Protein AF-A0A529LIV0-F1 (afdb_monomer_lite)

Structure (mmCIF, N/CA/C/O backbone):
data_AF-A0A529LIV0-F1
#
_entry.id   AF-A0A529LIV0-F1
#
loop_
_atom_site.group_PDB
_atom_site.id
_atom_site.type_symbol
_atom_site.label_atom_id
_atom_site.label_alt_id
_atom_site.label_comp_id
_atom_site.label_asym_id
_atom_site.label_entity_id
_atom_site.label_seq_id
_atom_site.pdbx_PDB_ins_code
_atom_site.Cartn_x
_atom_site.Cartn_y
_atom_site.Cartn_z
_atom_site.occupancy
_atom_site.B_iso_or_equiv
_atom_site.auth_seq_id
_atom_site.auth_comp_id
_atom_site.auth_asym_id
_atom_site.auth_atom_id
_atom_site.pdbx_PDB_model_num
ATOM 1 N N . PRO A 1 1 ? 7.410 10.699 -16.685 1.00 42.91 1 PRO A N 1
ATOM 2 C CA . PRO A 1 1 ? 8.167 9.508 -16.234 1.00 42.91 1 PRO A CA 1
ATOM 3 C C . PRO A 1 1 ? 7.723 9.077 -14.830 1.00 42.91 1 PRO A C 1
ATOM 5 O O . PRO A 1 1 ? 8.075 9.713 -13.842 1.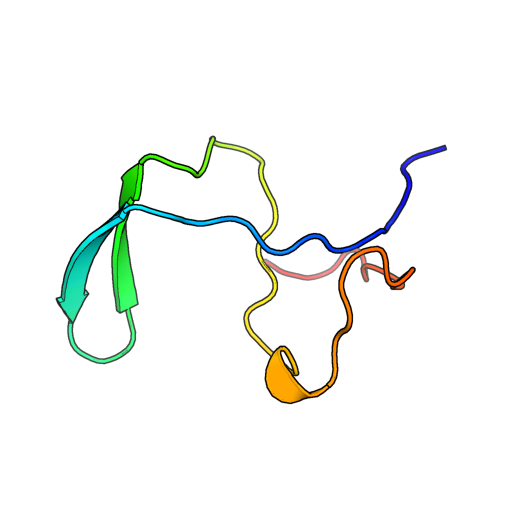00 42.91 1 PRO A O 1
ATOM 8 N N . GLN A 1 2 ? 6.898 8.035 -14.746 1.00 53.72 2 GLN A N 1
ATOM 9 C CA . GLN A 1 2 ? 6.424 7.509 -13.468 1.00 53.72 2 GLN A CA 1
ATOM 10 C C . GLN A 1 2 ? 7.570 6.703 -12.841 1.00 53.72 2 GLN A C 1
ATOM 12 O O . GLN A 1 2 ? 7.871 5.591 -13.279 1.00 53.72 2 GLN A O 1
ATOM 17 N N . SER A 1 3 ? 8.302 7.309 -11.899 1.00 57.22 3 SER A N 1
ATOM 18 C CA . SER A 1 3 ? 9.404 6.631 -11.211 1.00 57.22 3 SER A CA 1
ATOM 19 C C . SER A 1 3 ? 8.840 5.414 -10.486 1.00 57.22 3 SER A C 1
ATOM 21 O O . SER A 1 3 ? 8.096 5.543 -9.521 1.00 57.22 3 SER A O 1
ATOM 23 N N . SER A 1 4 ? 9.158 4.223 -10.986 1.00 74.12 4 SER A N 1
ATOM 24 C CA . SER A 1 4 ? 8.793 2.955 -10.358 1.00 74.12 4 SER A CA 1
ATOM 25 C C . SER A 1 4 ? 9.794 2.651 -9.243 1.00 74.12 4 SER A C 1
ATOM 27 O O . SER A 1 4 ? 10.567 1.708 -9.330 1.00 74.12 4 SER A O 1
ATOM 29 N N . SER A 1 5 ? 9.872 3.523 -8.243 1.00 79.75 5 SER A N 1
ATOM 30 C CA . SER A 1 5 ? 10.748 3.378 -7.078 1.00 79.75 5 SER A CA 1
ATOM 31 C C . SER A 1 5 ? 9.924 2.987 -5.858 1.00 79.75 5 SER A C 1
ATOM 33 O O . SER A 1 5 ? 8.827 3.510 -5.670 1.00 79.75 5 SER A O 1
ATOM 35 N N . VAL A 1 6 ? 10.444 2.083 -5.031 1.00 86.56 6 VAL A N 1
ATOM 36 C CA . VAL A 1 6 ? 9.803 1.697 -3.765 1.00 86.56 6 VAL A CA 1
ATOM 37 C C . VAL A 1 6 ? 10.345 2.541 -2.615 1.00 86.56 6 VAL A C 1
ATOM 39 O O . VAL A 1 6 ? 11.507 2.943 -2.620 1.00 86.56 6 VAL A O 1
ATOM 42 N N . SER A 1 7 ? 9.513 2.814 -1.617 1.00 85.94 7 SER A N 1
ATOM 43 C CA . SER A 1 7 ? 9.918 3.522 -0.401 1.00 85.94 7 SER A CA 1
ATOM 44 C C . SER A 1 7 ? 9.221 2.890 0.790 1.00 85.94 7 SER A C 1
ATOM 46 O O . SER A 1 7 ? 8.021 2.610 0.712 1.00 85.94 7 SER A O 1
ATOM 48 N N . ALA A 1 8 ? 9.962 2.662 1.874 1.00 87.19 8 ALA A N 1
ATOM 49 C CA . ALA A 1 8 ? 9.350 2.214 3.109 1.00 87.19 8 ALA A CA 1
ATOM 50 C C . ALA A 1 8 ? 8.539 3.373 3.697 1.00 87.19 8 ALA A C 1
ATOM 52 O O . ALA A 1 8 ? 8.949 4.535 3.673 1.00 87.19 8 ALA A O 1
ATOM 53 N N . ARG A 1 9 ? 7.338 3.062 4.171 1.00 86.56 9 ARG A N 1
ATOM 54 C CA . ARG A 1 9 ? 6.447 4.025 4.810 1.00 86.56 9 ARG A CA 1
ATOM 55 C C . ARG A 1 9 ? 5.821 3.366 6.016 1.00 86.56 9 ARG A C 1
ATOM 57 O O . ARG A 1 9 ? 5.331 2.242 5.924 1.00 86.56 9 ARG A O 1
ATOM 64 N N . GLU A 1 10 ? 5.831 4.081 7.130 1.00 87.44 10 GLU A N 1
ATOM 65 C CA . GLU A 1 10 ? 5.097 3.654 8.307 1.00 87.44 10 GLU A CA 1
ATOM 66 C C . GLU A 1 10 ? 3.595 3.827 8.055 1.00 87.44 10 GLU A C 1
ATOM 68 O O . GLU A 1 10 ? 3.139 4.870 7.580 1.00 87.44 10 GLU A O 1
ATOM 73 N N . ILE A 1 11 ? 2.829 2.779 8.346 1.00 90.19 11 ILE A N 1
ATOM 74 C CA . ILE A 1 11 ? 1.373 2.763 8.203 1.00 90.19 11 ILE A CA 1
ATOM 75 C C . ILE A 1 11 ? 0.744 2.313 9.513 1.00 90.19 11 ILE A C 1
ATOM 77 O O . ILE A 1 11 ? 1.287 1.472 10.234 1.00 90.19 11 ILE A O 1
ATOM 81 N N . LYS A 1 12 ? -0.435 2.851 9.818 1.00 91.38 12 LYS A N 1
ATOM 82 C CA . LYS A 1 12 ? -1.160 2.510 11.039 1.00 91.38 12 LYS A CA 1
ATOM 83 C C . LYS A 1 12 ? -2.102 1.348 10.767 1.00 91.38 12 LYS A C 1
ATOM 85 O O . LYS A 1 12 ? -3.100 1.515 10.072 1.00 91.38 12 LYS A O 1
ATOM 90 N N . VAL A 1 13 ? -1.817 0.180 11.330 1.00 90.06 13 VAL A N 1
ATOM 91 C CA . VAL A 1 13 ? -2.712 -0.984 11.248 1.00 90.06 13 VAL A CA 1
ATOM 92 C C . VAL A 1 13 ? -3.784 -0.878 12.334 1.00 90.06 13 VAL A C 1
ATOM 94 O O . VAL A 1 13 ? -3.467 -0.766 13.514 1.00 90.06 13 VAL A O 1
ATOM 97 N N . ALA A 1 14 ? -5.053 -0.898 11.933 1.00 89.44 14 ALA A N 1
ATOM 98 C CA . ALA A 1 14 ? -6.210 -0.862 12.826 1.00 89.44 14 ALA A CA 1
ATOM 99 C C . ALA A 1 14 ? -6.561 -2.255 13.364 1.00 89.44 14 ALA A C 1
ATOM 101 O O . ALA A 1 14 ? -6.891 -2.416 14.534 1.00 89.44 14 ALA A O 1
ATOM 102 N N . SER A 1 15 ? -6.521 -3.261 12.487 1.00 89.44 15 SER A N 1
ATOM 103 C CA . SER A 1 15 ? -6.897 -4.641 12.798 1.00 89.44 15 SER A CA 1
ATOM 104 C C . SER A 1 15 ? -6.195 -5.607 11.848 1.00 89.44 15 SER A C 1
ATOM 106 O O . SER A 1 15 ? -5.926 -5.255 10.701 1.00 89.44 15 SER A O 1
ATOM 108 N N . LYS A 1 16 ? -5.916 -6.829 12.308 1.00 89.19 16 LYS A N 1
ATOM 109 C CA . LYS A 1 16 ? -5.411 -7.932 11.479 1.00 89.19 16 LYS A CA 1
ATOM 110 C C . LYS A 1 16 ? -6.364 -9.121 11.586 1.00 89.19 16 LYS A C 1
ATOM 112 O O . LYS A 1 16 ? -6.778 -9.468 12.689 1.00 89.19 16 LYS A O 1
ATOM 117 N N . SER A 1 17 ? -6.686 -9.766 10.470 1.00 86.44 17 SER A N 1
ATOM 118 C CA . SER A 1 17 ? -7.565 -10.936 10.436 1.00 86.44 17 SER A CA 1
ATOM 119 C C . SER A 1 17 ? -7.176 -11.905 9.321 1.00 86.44 17 SER A C 1
ATOM 121 O O . SER A 1 17 ? -7.244 -11.559 8.144 1.00 86.44 17 SER A O 1
ATOM 123 N N . GLY A 1 18 ? -6.772 -13.124 9.697 1.00 74.38 18 GLY A N 1
ATOM 124 C CA . GLY A 1 18 ? -6.752 -14.309 8.823 1.00 74.38 18 GLY A CA 1
ATOM 125 C C . GLY A 1 18 ? -6.020 -14.205 7.476 1.00 74.38 18 GLY A C 1
ATOM 126 O O . GLY A 1 18 ? -6.323 -14.989 6.588 1.00 74.38 18 GLY A O 1
ATOM 127 N N . GLY A 1 19 ? -5.095 -13.254 7.301 1.00 82.62 19 GLY A N 1
ATOM 128 C CA . GLY A 1 19 ? -4.403 -12.992 6.025 1.00 82.62 19 GLY A CA 1
ATOM 129 C C . GLY A 1 19 ? -4.682 -11.617 5.406 1.00 82.62 19 GLY A C 1
ATOM 130 O O . GLY A 1 19 ? -4.068 -11.254 4.411 1.00 82.62 19 GLY A O 1
ATOM 131 N N . SER A 1 20 ? -5.555 -10.824 6.020 1.00 84.31 20 SER A N 1
ATOM 132 C CA . SER A 1 20 ? -5.847 -9.436 5.658 1.00 84.31 20 SER A CA 1
ATOM 133 C C . SER A 1 20 ? -5.641 -8.511 6.861 1.00 84.31 20 SER A C 1
ATOM 135 O O . SER A 1 20 ? -5.639 -8.954 8.013 1.00 84.31 20 SER A O 1
ATOM 137 N N . PHE A 1 21 ? -5.429 -7.221 6.618 1.00 88.56 21 PHE A N 1
ATOM 138 C CA . PHE A 1 21 ? -5.331 -6.221 7.677 1.00 88.56 21 PHE A CA 1
ATOM 139 C C . PHE A 1 21 ? -5.975 -4.910 7.238 1.00 88.56 21 PHE A C 1
ATOM 141 O O . PHE A 1 21 ? -5.905 -4.518 6.075 1.00 88.56 21 PHE A O 1
ATOM 148 N N . THR A 1 22 ? -6.608 -4.233 8.187 1.00 89.25 22 THR A N 1
ATOM 149 C CA . THR A 1 22 ? -7.228 -2.928 7.983 1.00 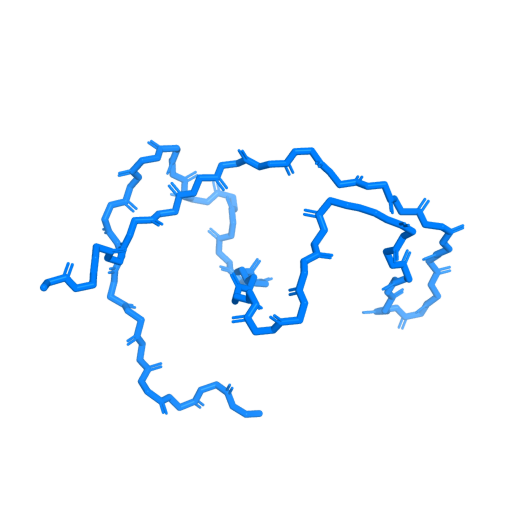89.25 22 THR A CA 1
ATOM 150 C C . THR A 1 22 ? -6.211 -1.853 8.313 1.00 89.25 22 THR A C 1
ATOM 152 O O . THR A 1 22 ? -5.656 -1.840 9.413 1.00 89.25 22 THR A O 1
ATOM 155 N N . VAL A 1 23 ? -5.988 -0.926 7.388 1.00 88.19 23 VAL A N 1
ATOM 156 C CA . VAL A 1 23 ? -5.102 0.224 7.590 1.00 88.19 23 VAL A CA 1
ATOM 157 C C . VAL A 1 23 ? -5.942 1.422 8.032 1.00 88.19 23 VAL A C 1
ATOM 159 O O . VAL A 1 23 ? -6.847 1.840 7.322 1.00 88.19 23 VAL A O 1
ATOM 162 N N . ALA A 1 24 ? -5.661 1.952 9.224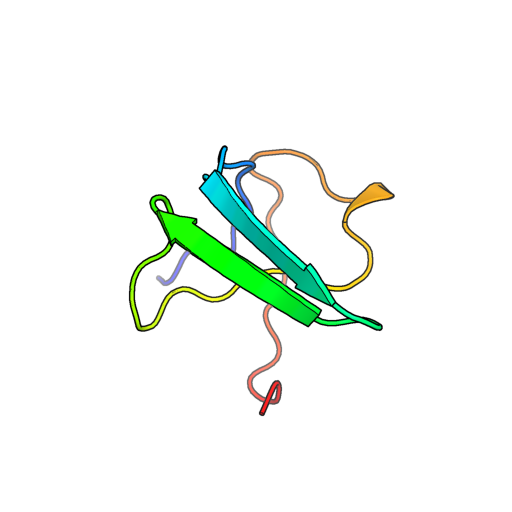 1.00 88.56 24 ALA A N 1
ATOM 163 C CA . ALA A 1 24 ? -6.289 3.156 9.773 1.00 88.56 24 A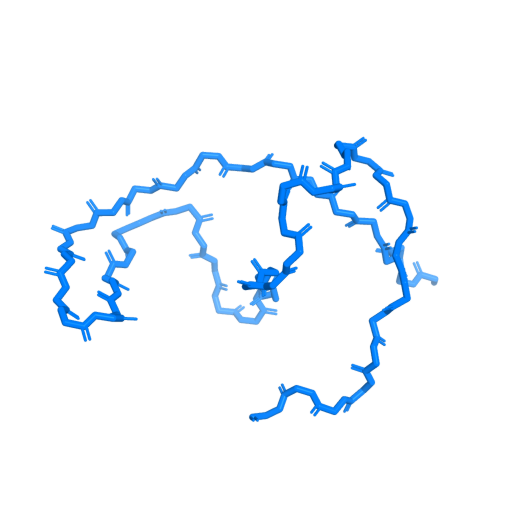LA A CA 1
ATOM 164 C C . ALA A 1 24 ? -5.700 4.453 9.197 1.00 88.56 24 ALA A C 1
ATOM 166 O O . ALA A 1 24 ? -6.335 5.499 9.294 1.00 88.56 24 ALA A O 1
ATOM 167 N N . GLY A 1 25 ? -4.483 4.419 8.646 1.00 88.69 25 GLY A N 1
ATOM 168 C CA . GLY A 1 25 ? -3.843 5.600 8.069 1.00 88.69 25 GLY A CA 1
ATOM 169 C C . GLY A 1 25 ? -2.466 5.317 7.473 1.00 88.69 25 GLY A C 1
ATOM 170 O O . GLY A 1 25 ? -1.865 4.277 7.742 1.00 88.69 25 GLY A O 1
ATOM 171 N N . GLY A 1 26 ? -1.972 6.255 6.663 1.00 84.69 26 GLY A N 1
ATOM 172 C CA . GLY A 1 26 ? -0.681 6.150 5.967 1.00 84.69 26 GLY A CA 1
ATOM 173 C C . GLY A 1 26 ? -0.757 5.566 4.550 1.00 84.69 26 GLY A C 1
ATOM 174 O O . GLY A 1 26 ? 0.263 5.494 3.870 1.00 84.69 26 GLY A O 1
ATOM 175 N N . LEU A 1 27 ? -1.954 5.189 4.084 1.00 85.44 27 LEU A N 1
ATOM 176 C CA . LEU A 1 27 ? -2.232 4.798 2.700 1.00 85.44 27 LEU A CA 1
ATOM 177 C C . LEU A 1 27 ? -3.407 5.612 2.157 1.00 85.44 27 LEU A C 1
ATOM 179 O O . LEU A 1 27 ? -4.392 5.819 2.864 1.00 85.44 27 LEU A O 1
ATOM 183 N N . GLU A 1 28 ? -3.308 6.034 0.900 1.00 83.56 28 GLU A N 1
ATOM 184 C CA . GLU A 1 28 ? -4.378 6.731 0.181 1.00 83.56 28 GLU A CA 1
ATOM 185 C C . GLU A 1 28 ? -4.903 5.877 -0.976 1.00 83.56 28 GLU A C 1
ATOM 187 O O . GLU A 1 28 ? -4.199 5.017 -1.518 1.00 83.56 28 GLU A O 1
ATOM 192 N N . ALA A 1 29 ? -6.149 6.129 -1.380 1.00 80.94 29 ALA A N 1
ATOM 193 C CA . ALA A 1 29 ? -6.751 5.455 -2.521 1.00 80.94 29 ALA A CA 1
ATOM 194 C C . ALA A 1 29 ? -5.929 5.707 -3.799 1.00 80.94 29 ALA A C 1
ATOM 196 O O . ALA A 1 29 ? -5.548 6.835 -4.100 1.00 80.94 29 ALA A O 1
ATOM 197 N N . GLY A 1 30 ? -5.645 4.638 -4.546 1.00 83.62 30 GLY A N 1
ATOM 198 C CA . GLY A 1 30 ? -4.794 4.687 -5.739 1.00 83.62 30 GLY A CA 1
ATOM 199 C C . GLY A 1 30 ? -3.303 4.445 -5.474 1.00 83.62 30 GLY A C 1
ATOM 200 O O . GLY A 1 30 ? -2.553 4.237 -6.430 1.00 83.62 30 GLY A O 1
ATOM 201 N N . MET A 1 31 ? -2.861 4.392 -4.209 1.00 84.12 31 MET A N 1
ATOM 202 C CA . MET A 1 31 ? -1.513 3.917 -3.885 1.00 84.12 31 MET A CA 1
ATOM 203 C C . MET A 1 31 ? -1.385 2.416 -4.162 1.00 84.12 31 MET A C 1
ATOM 205 O O . MET A 1 31 ? -2.268 1.623 -3.839 1.00 84.12 31 MET A O 1
ATOM 209 N N . ARG A 1 32 ? -0.246 2.019 -4.736 1.00 85.00 32 ARG A N 1
ATOM 210 C CA . ARG A 1 32 ? 0.113 0.612 -4.941 1.00 85.00 32 ARG A CA 1
ATOM 211 C C . ARG A 1 32 ? 1.076 0.177 -3.848 1.00 85.00 32 ARG A C 1
ATOM 213 O O . ARG A 1 32 ? 2.079 0.847 -3.613 1.00 85.00 32 ARG A O 1
ATOM 220 N N . VAL A 1 33 ? 0.783 -0.951 -3.210 1.00 86.12 33 VAL A N 1
ATOM 221 C CA . VAL A 1 33 ? 1.604 -1.515 -2.135 1.00 86.12 33 VAL A CA 1
ATOM 222 C C . VAL A 1 33 ? 2.224 -2.817 -2.617 1.00 86.12 33 VAL A C 1
ATOM 224 O O . VAL A 1 33 ? 1.570 -3.620 -3.279 1.00 86.12 33 VAL A O 1
ATOM 227 N N . VAL A 1 34 ? 3.496 -3.026 -2.292 1.00 86.81 34 VAL A N 1
ATOM 228 C CA . VAL A 1 34 ? 4.183 -4.279 -2.595 1.00 86.81 34 VAL A CA 1
ATOM 229 C C . VAL A 1 34 ? 3.831 -5.309 -1.526 1.00 86.81 34 VAL A C 1
ATOM 231 O O . VAL A 1 34 ? 4.090 -5.090 -0.347 1.00 86.81 34 VAL A O 1
ATOM 234 N N . THR A 1 35 ? 3.257 -6.438 -1.933 1.00 85.62 35 THR A N 1
ATOM 235 C CA . THR A 1 35 ? 2.852 -7.527 -1.026 1.00 85.62 35 THR A CA 1
ATOM 236 C C . THR A 1 35 ? 3.801 -8.728 -1.059 1.00 85.62 35 THR A C 1
ATOM 238 O O . THR A 1 35 ? 3.798 -9.532 -0.131 1.00 85.62 35 THR A O 1
ATOM 241 N N . ALA A 1 36 ? 4.648 -8.843 -2.087 1.00 83.31 36 ALA A N 1
ATOM 242 C CA . ALA A 1 36 ? 5.571 -9.959 -2.285 1.00 83.31 36 ALA A CA 1
ATOM 243 C C . ALA A 1 36 ? 7.025 -9.483 -2.414 1.00 83.31 36 ALA A C 1
ATOM 245 O O . ALA A 1 36 ? 7.299 -8.433 -2.989 1.00 83.31 36 ALA A O 1
ATOM 246 N N . GLY A 1 37 ? 7.971 -10.267 -1.888 1.00 83.38 37 GLY A N 1
ATOM 247 C CA . GLY A 1 37 ? 9.407 -9.985 -2.028 1.00 83.38 37 GLY A CA 1
ATOM 248 C C . GLY A 1 37 ? 9.922 -8.786 -1.222 1.00 83.38 37 GLY A C 1
ATOM 249 O O . GLY A 1 37 ? 11.062 -8.381 -1.417 1.00 83.38 37 GLY A O 1
ATOM 250 N N . VAL A 1 38 ? 9.128 -8.240 -0.292 1.00 86.38 38 VAL A N 1
ATOM 251 C CA . VAL A 1 38 ? 9.500 -7.054 0.508 1.00 86.38 38 VAL A CA 1
ATOM 252 C C . VAL A 1 38 ? 10.784 -7.238 1.324 1.00 86.38 38 VAL A C 1
ATOM 254 O O . VAL A 1 38 ? 11.482 -6.266 1.572 1.00 86.38 38 VAL A O 1
ATOM 257 N N . HIS A 1 39 ? 11.145 -8.476 1.678 1.00 85.19 39 HIS A N 1
ATOM 258 C CA . HIS A 1 39 ? 12.387 -8.783 2.397 1.00 85.19 39 HIS A CA 1
ATOM 259 C C . HIS A 1 39 ? 13.663 -8.582 1.556 1.00 85.19 39 HIS A C 1
ATOM 261 O O . HIS A 1 39 ? 14.753 -8.544 2.117 1.00 85.19 39 HIS A O 1
ATOM 267 N N . SER A 1 40 ? 13.546 -8.488 0.226 1.00 84.69 40 SER A N 1
ATOM 268 C CA . SER A 1 40 ? 14.676 -8.281 -0.693 1.00 84.69 40 SER A CA 1
ATOM 269 C C . SER A 1 40 ? 14.726 -6.868 -1.281 1.00 84.69 40 SER A C 1
ATOM 271 O O . SER A 1 40 ? 15.624 -6.574 -2.068 1.00 84.69 40 SER A O 1
ATOM 273 N N . LEU A 1 41 ? 13.747 -6.011 -0.974 1.00 84.56 41 LEU A N 1
ATOM 274 C CA . LEU A 1 41 ? 13.673 -4.654 -1.512 1.00 84.56 41 LEU A CA 1
ATOM 275 C C . LEU A 1 41 ? 14.374 -3.664 -0.584 1.00 84.56 41 LEU A C 1
ATOM 277 O O . LEU A 1 41 ? 14.162 -3.683 0.626 1.00 84.56 41 LEU A O 1
ATOM 281 N N . ALA A 1 42 ? 15.159 -2.762 -1.169 1.00 84.88 42 ALA A N 1
ATOM 282 C CA . ALA A 1 42 ? 15.752 -1.628 -0.469 1.00 84.88 42 ALA A CA 1
ATOM 283 C C . ALA A 1 42 ? 14.948 -0.334 -0.688 1.00 84.88 42 ALA A C 1
ATOM 285 O O . ALA A 1 42 ? 14.249 -0.167 -1.692 1.00 84.88 42 ALA A O 1
ATOM 286 N N . GLU A 1 43 ? 15.073 0.617 0.236 1.00 83.56 43 GLU A N 1
ATOM 287 C CA . GLU A 1 43 ? 14.479 1.946 0.079 1.00 83.56 43 GLU A CA 1
ATOM 288 C C . GLU A 1 43 ? 15.054 2.680 -1.140 1.00 83.56 43 GLU A C 1
ATOM 290 O O . GLU A 1 43 ? 16.257 2.672 -1.391 1.00 83.56 43 GLU A O 1
ATOM 295 N N . GLY A 1 44 ? 14.182 3.305 -1.933 1.00 83.56 44 GLY A N 1
ATOM 296 C CA . GLY A 1 44 ? 14.557 3.980 -3.176 1.00 83.56 44 GLY A CA 1
ATOM 297 C C . GLY A 1 44 ? 14.858 3.028 -4.338 1.00 83.56 44 GLY A C 1
ATOM 298 O O . GLY A 1 44 ? 15.185 3.491 -5.433 1.00 83.56 44 GLY A O 1
ATOM 299 N N . GLN A 1 45 ? 14.727 1.711 -4.149 1.00 84.12 45 GLN A N 1
ATOM 300 C CA . GLN A 1 45 ? 15.029 0.741 -5.194 1.00 84.12 45 GLN A CA 1
ATOM 301 C C . GLN A 1 45 ? 14.085 0.905 -6.386 1.00 84.12 45 GLN A C 1
ATOM 303 O O . GLN A 1 45 ? 12.859 0.904 -6.261 1.00 84.12 45 GLN A O 1
ATOM 308 N N . LYS A 1 46 ? 14.673 1.010 -7.578 1.00 82.44 46 LYS A N 1
ATOM 309 C CA . LYS A 1 46 ? 13.928 1.047 -8.831 1.00 82.44 46 LYS A CA 1
ATOM 310 C C . LYS A 1 46 ? 13.455 -0.362 -9.180 1.00 82.44 46 LYS A C 1
ATOM 312 O O . LYS A 1 46 ? 14.262 -1.264 -9.391 1.00 82.44 46 LYS A O 1
ATOM 317 N N . VAL A 1 47 ? 12.148 -0.540 -9.258 1.00 80.62 47 VAL A N 1
ATOM 318 C CA . VAL A 1 47 ? 11.475 -1.788 -9.614 1.00 80.62 47 VAL A CA 1
ATOM 319 C C . VAL A 1 47 ? 10.733 -1.617 -10.935 1.00 80.62 47 VAL A C 1
ATOM 321 O O . VAL A 1 47 ? 10.448 -0.505 -11.369 1.00 80.62 47 VAL A O 1
ATOM 324 N N . LYS A 1 48 ? 10.422 -2.719 -11.612 1.00 82.25 48 LYS A N 1
ATOM 325 C CA . LYS A 1 48 ? 9.495 -2.702 -12.748 1.00 82.25 48 LYS A CA 1
ATOM 326 C C . LYS A 1 48 ? 8.130 -3.116 -12.222 1.00 82.25 48 LYS A C 1
ATOM 328 O O . LYS A 1 48 ? 8.011 -4.205 -11.672 1.00 82.25 48 LYS A O 1
ATOM 333 N N . VAL A 1 49 ? 7.128 -2.253 -12.367 1.00 75.94 49 VAL A N 1
ATOM 334 C CA . VAL A 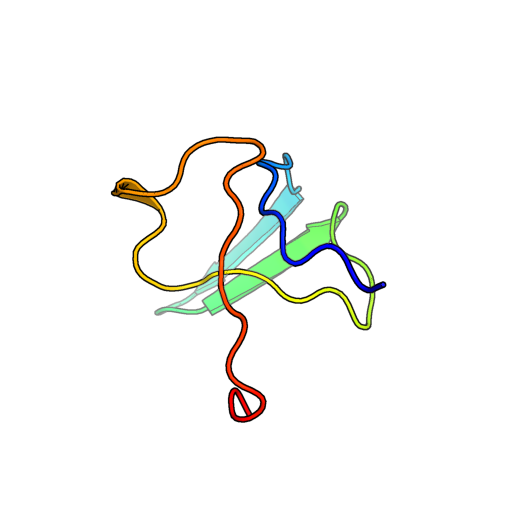1 49 ? 5.750 -2.574 -11.977 1.00 75.94 49 VAL A CA 1
ATOM 335 C C . VAL A 1 49 ? 5.047 -3.175 -13.196 1.00 75.94 49 VAL A C 1
ATOM 337 O O . VAL A 1 49 ? 4.817 -2.439 -14.155 1.00 75.94 49 VAL A O 1
ATOM 340 N N . PRO A 1 50 ? 4.738 -4.485 -13.216 1.00 69.75 50 PRO A N 1
ATOM 341 C CA . PRO A 1 50 ? 3.938 -5.065 -14.290 1.00 69.75 50 PRO A CA 1
ATOM 342 C C . PRO A 1 50 ? 2.508 -4.497 -14.248 1.00 69.75 50 PRO A C 1
ATOM 344 O O . PRO A 1 50 ? 1.942 -4.309 -13.172 1.00 69.75 50 PRO A O 1
ATOM 347 N N . GLU A 1 51 ? 1.904 -4.227 -15.406 1.00 62.25 51 GLU 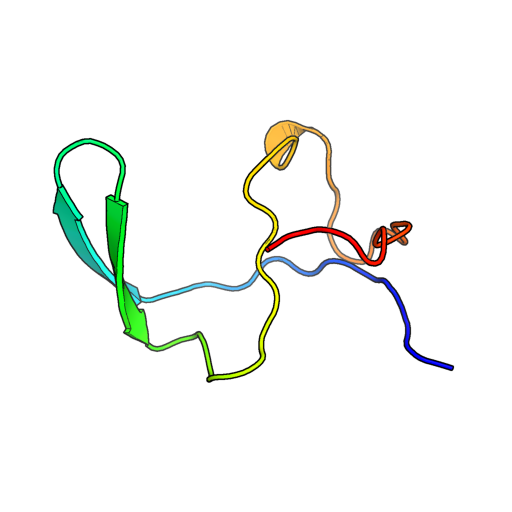A N 1
ATOM 348 C CA . GLU A 1 51 ? 0.555 -3.637 -15.549 1.00 62.25 51 GLU A CA 1
ATOM 349 C C . GLU A 1 51 ? -0.614 -4.582 -15.176 1.00 62.25 51 GLU A C 1
ATOM 351 O O . GLU A 1 51 ? -1.748 -4.342 -15.570 1.00 62.25 51 GLU A O 1
ATOM 356 N N . GLY A 1 52 ? -0.379 -5.649 -14.403 1.00 54.25 52 GLY A N 1
ATOM 357 C CA . GLY A 1 52 ? -1.329 -6.765 -14.257 1.00 54.25 52 GLY A CA 1
ATOM 358 C C . GLY A 1 52 ? -1.646 -7.222 -12.832 1.00 54.25 52 GLY A C 1
ATOM 359 O O . GLY A 1 52 ? -1.972 -8.387 -12.648 1.00 54.25 52 GLY A O 1
ATOM 360 N N . GLY A 1 53 ? -1.509 -6.367 -11.818 1.00 51.88 53 GLY A N 1
ATOM 361 C CA . GLY A 1 53 ? -1.937 -6.703 -10.453 1.00 51.88 53 GLY A CA 1
ATOM 362 C C . GLY A 1 53 ? -3.361 -6.226 -10.187 1.00 51.88 53 GLY A C 1
ATOM 363 O O . GLY A 1 53 ? -3.516 -5.120 -9.667 1.00 51.88 53 GLY A O 1
ATOM 364 N N . VAL A 1 54 ? -4.361 -7.021 -10.579 1.00 38.22 54 VAL A N 1
ATOM 365 C CA . VAL A 1 54 ? -5.771 -6.871 -10.166 1.00 38.22 54 VAL A CA 1
ATOM 366 C C . VAL A 1 54 ? -6.155 -7.952 -9.171 1.00 38.22 54 VAL A C 1
ATOM 368 O O . VAL A 1 54 ? -5.615 -9.075 -9.299 1.00 38.22 54 VAL A O 1
#

Sequence (54 aa):
PQSSSVSAREIKVASKSGGSFTVAGGLEAGMRVVTAGVHSLAEGQKVKVPEGGV

Secondary structure (DSSP, 8-state):
----B------EEEEEETTEEEEEES--TT-----SSGGGPPTT-B----TT--

Foldseek 3Di:
DPQQFDADWDWAWPADDDPDTDTPDDDDPPDDDDPPPPVVDDGRDGDDDDPDDD

Radius of gyration: 12.57 Å; chains: 1; bounding box: 23×24×29 Å

pLDDT: mean 80.36, std 12.17, range [38.22, 91.38]